Protein AF-A0A450TNJ8-F1 (afdb_monomer_lite)

Radius of gyration: 38.68 Å; chains: 1; bounding box: 76×23×98 Å

Structure (mmCIF, N/CA/C/O backbone):
data_AF-A0A450TNJ8-F1
#
_entry.id   AF-A0A450TNJ8-F1
#
loop_
_atom_site.group_PDB
_atom_site.id
_atom_site.type_symbol
_atom_site.label_atom_id
_atom_site.label_alt_id
_atom_site.label_comp_id
_atom_site.label_asym_id
_atom_site.label_entity_id
_atom_site.label_seq_id
_atom_site.pdbx_PDB_ins_code
_atom_site.Cartn_x
_atom_site.Cartn_y
_atom_site.Cartn_z
_atom_site.occupancy
_atom_site.B_iso_or_equiv
_atom_site.auth_seq_id
_atom_site.auth_comp_id
_atom_site.auth_asym_id
_atom_site.auth_atom_id
_atom_site.pdbx_PDB_model_num
ATOM 1 N N . GLU A 1 1 ? -27.756 -5.466 64.607 1.00 61.81 1 GLU A N 1
ATOM 2 C CA . GLU A 1 1 ? -28.562 -6.702 64.567 1.00 61.81 1 GLU A CA 1
ATOM 3 C C . GLU A 1 1 ? -30.054 -6.396 64.460 1.00 61.81 1 GLU A C 1
ATOM 5 O O . GLU A 1 1 ? -30.614 -6.700 63.420 1.00 61.81 1 GLU A O 1
ATOM 10 N N . GLU A 1 2 ? -30.683 -5.697 65.412 1.00 71.69 2 GLU A N 1
ATOM 11 C CA . GLU A 1 2 ? -32.122 -5.335 65.336 1.00 71.69 2 GLU A CA 1
ATOM 12 C C . GLU A 1 2 ? -32.498 -4.477 64.113 1.00 71.69 2 GLU A C 1
ATOM 14 O O . GLU A 1 2 ? -33.437 -4.796 63.396 1.00 71.69 2 GLU A O 1
ATOM 19 N N . LEU A 1 3 ? -31.717 -3.432 63.813 1.00 67.00 3 LEU A N 1
ATOM 20 C CA . LEU A 1 3 ? -31.939 -2.567 62.640 1.00 67.00 3 LEU A CA 1
ATOM 21 C C . LEU A 1 3 ? -31.783 -3.304 61.303 1.00 67.00 3 LEU A C 1
ATOM 23 O O . LEU A 1 3 ? -32.383 -2.922 60.306 1.00 67.00 3 LEU A O 1
ATOM 27 N N . GLU A 1 4 ? -30.956 -4.344 61.284 1.00 60.97 4 GLU A N 1
ATOM 28 C CA . GLU A 1 4 ? -30.681 -5.134 60.086 1.00 60.97 4 GLU A CA 1
ATOM 29 C C . GLU A 1 4 ? -31.811 -6.140 59.848 1.00 60.97 4 GLU A C 1
ATOM 31 O O . GLU A 1 4 ? -32.267 -6.301 58.722 1.00 60.97 4 GLU A O 1
ATOM 36 N N . GLN A 1 5 ? -32.330 -6.743 60.924 1.00 71.62 5 GLN A N 1
ATOM 37 C CA . GLN A 1 5 ? -33.530 -7.579 60.876 1.00 71.62 5 GLN A CA 1
ATOM 38 C C . GLN A 1 5 ? -34.776 -6.771 60.502 1.00 71.62 5 GLN A C 1
ATOM 40 O O . GLN A 1 5 ? -35.574 -7.239 59.694 1.00 71.62 5 GLN A O 1
ATOM 45 N N . GLN A 1 6 ? -34.903 -5.549 61.026 1.00 76.19 6 GLN A N 1
ATOM 46 C CA . GLN A 1 6 ? -35.991 -4.640 60.672 1.00 76.19 6 GLN A CA 1
ATOM 47 C C . GLN A 1 6 ? -35.946 -4.281 59.183 1.00 76.19 6 GLN A C 1
ATOM 49 O O . GLN A 1 6 ? -36.951 -4.389 58.494 1.00 76.19 6 GLN A O 1
ATOM 54 N N . LEU A 1 7 ? -34.763 -3.944 58.660 1.00 75.31 7 LEU A N 1
ATOM 55 C CA . LEU A 1 7 ? -34.583 -3.631 57.243 1.00 75.31 7 LEU A CA 1
ATOM 56 C C . LEU A 1 7 ? -34.979 -4.805 56.334 1.00 75.31 7 LEU A C 1
ATOM 58 O O . LEU A 1 7 ? -35.629 -4.592 55.314 1.00 75.31 7 LEU A O 1
ATOM 62 N N . TRP A 1 8 ? -34.608 -6.036 56.701 1.00 70.62 8 TRP A N 1
ATOM 63 C CA . TRP A 1 8 ? -34.980 -7.229 55.937 1.00 70.62 8 TRP A CA 1
ATOM 64 C C . TRP A 1 8 ? -36.486 -7.501 55.966 1.00 70.62 8 TRP A C 1
ATOM 66 O O . TRP A 1 8 ? -37.060 -7.767 54.913 1.00 70.62 8 TRP A O 1
ATOM 76 N N . GLN A 1 9 ? -37.131 -7.371 57.129 1.00 73.50 9 GLN A N 1
ATOM 77 C CA . GLN A 1 9 ? -38.587 -7.506 57.238 1.00 73.50 9 GLN A CA 1
ATOM 78 C C . GLN A 1 9 ? -39.335 -6.445 56.432 1.00 73.50 9 GLN A C 1
ATOM 80 O O . GLN A 1 9 ? -40.327 -6.759 55.773 1.00 73.50 9 GLN A O 1
ATOM 85 N N . ASP A 1 10 ? -38.863 -5.201 56.469 1.00 74.81 10 ASP A N 1
ATOM 86 C CA . ASP A 1 10 ? -39.499 -4.092 55.765 1.00 74.81 10 ASP A CA 1
ATOM 87 C C . ASP A 1 10 ? -39.408 -4.297 54.241 1.00 74.81 10 ASP A C 1
ATOM 89 O O . ASP A 1 10 ? -40.392 -4.095 53.527 1.00 74.81 10 ASP A O 1
ATOM 93 N N . ILE A 1 11 ? -38.258 -4.765 53.737 1.00 69.19 11 ILE A N 1
ATOM 94 C CA . ILE A 1 11 ? -38.062 -5.099 52.316 1.00 69.19 11 ILE A CA 1
ATOM 95 C C . ILE A 1 11 ? -38.984 -6.250 51.894 1.00 69.19 11 ILE A C 1
ATOM 97 O O . ILE A 1 11 ? -39.710 -6.121 50.910 1.00 69.19 11 ILE A O 1
ATOM 101 N N . GLU A 1 12 ? -39.008 -7.343 52.659 1.00 70.19 12 GLU A N 1
ATOM 102 C CA . GLU A 1 12 ? -39.794 -8.543 52.344 1.00 70.19 12 GLU A CA 1
ATOM 103 C C . GLU A 1 12 ? -41.307 -8.261 52.362 1.00 70.19 12 GLU A C 1
ATOM 105 O O . GLU A 1 12 ? -42.053 -8.729 51.499 1.00 70.19 12 GLU A O 1
ATOM 110 N N . THR A 1 13 ? -41.759 -7.421 53.298 1.00 68.75 13 THR A N 1
ATOM 111 C CA . THR A 1 13 ? -43.162 -6.995 53.396 1.00 68.75 13 THR A CA 1
ATOM 112 C C . THR A 1 13 ? -43.574 -6.164 52.184 1.00 68.75 13 THR A C 1
ATOM 114 O O . THR A 1 13 ? -44.592 -6.447 51.553 1.00 68.75 13 THR A O 1
ATOM 117 N N . ILE A 1 14 ? -42.761 -5.176 51.801 1.00 66.19 14 ILE A N 1
ATOM 118 C CA . ILE A 1 14 ? -43.052 -4.307 50.654 1.00 66.19 14 ILE A CA 1
ATOM 119 C C . ILE A 1 14 ? -43.078 -5.116 49.346 1.00 66.19 14 ILE A C 1
ATOM 121 O O . ILE A 1 14 ? -43.942 -4.892 48.490 1.00 66.19 14 ILE A O 1
ATOM 125 N N . GLU A 1 15 ? -42.161 -6.073 49.192 1.00 60.09 15 GLU A N 1
ATOM 126 C CA . GLU A 1 15 ? -42.083 -6.956 48.023 1.00 60.09 15 GLU A CA 1
ATOM 127 C C . GLU A 1 15 ? -43.273 -7.922 47.934 1.00 60.09 15 GLU A C 1
ATOM 129 O O . GLU A 1 15 ? -43.823 -8.131 46.846 1.00 60.09 15 GLU A O 1
ATOM 134 N N . GLY A 1 16 ? -43.720 -8.458 49.074 1.00 61.56 16 GLY A N 1
ATOM 135 C CA . GLY A 1 16 ? -44.905 -9.310 49.162 1.00 61.56 16 GLY A CA 1
ATOM 136 C C . GLY A 1 16 ? -46.213 -8.560 48.881 1.00 61.56 16 GLY A C 1
ATOM 137 O O . GLY A 1 16 ? -47.091 -9.091 48.197 1.00 61.56 16 GLY A O 1
ATOM 138 N N . GLU A 1 17 ? -46.335 -7.313 49.345 1.00 61.12 17 GLU A N 1
ATOM 139 C CA . GLU A 1 17 ? -47.535 -6.482 49.169 1.00 61.12 17 GLU A CA 1
ATOM 140 C C . GLU A 1 17 ? -47.713 -5.954 47.736 1.00 61.12 17 GLU A C 1
ATOM 142 O O . GLU A 1 17 ? -48.845 -5.830 47.264 1.00 61.12 17 GLU A O 1
ATOM 147 N N . THR A 1 18 ? -46.625 -5.665 47.011 1.00 57.41 18 THR A N 1
ATOM 148 C CA . THR A 1 18 ? -46.704 -5.115 45.640 1.00 57.41 18 THR A CA 1
ATOM 149 C C . THR A 1 18 ? -46.722 -6.163 44.525 1.00 57.41 18 THR A C 1
ATOM 151 O O . THR A 1 18 ? -46.820 -5.792 43.354 1.00 57.41 18 THR A O 1
ATOM 154 N N . GLN A 1 19 ? -46.679 -7.459 44.861 1.00 50.47 19 GLN A N 1
ATOM 155 C CA . GLN A 1 19 ? -46.782 -8.592 43.925 1.00 50.47 19 GLN A CA 1
ATOM 156 C C . GLN A 1 19 ? -45.885 -8.444 42.674 1.00 50.47 19 GLN A C 1
ATOM 158 O O . GLN A 1 19 ? -46.243 -8.865 41.573 1.00 50.47 19 GLN A O 1
ATOM 163 N N . MET A 1 20 ? -44.707 -7.831 42.829 1.00 54.53 20 MET A N 1
ATOM 164 C CA . MET A 1 20 ? -43.737 -7.639 41.751 1.00 54.53 20 MET A CA 1
ATOM 165 C C . MET A 1 20 ? -42.498 -8.506 42.007 1.00 54.53 20 MET A C 1
ATOM 167 O O . MET A 1 20 ? -41.563 -8.051 42.656 1.00 54.53 20 MET A O 1
ATOM 171 N N . PRO A 1 21 ? -42.428 -9.734 41.460 1.00 53.47 21 PRO A N 1
ATOM 172 C CA . PRO A 1 21 ? -41.313 -10.659 41.687 1.00 53.47 21 PRO A CA 1
ATOM 173 C C . PRO A 1 21 ? -40.052 -10.330 40.860 1.00 53.47 21 PRO A C 1
ATOM 175 O O . PRO A 1 21 ? -39.268 -11.218 40.538 1.00 53.47 21 PRO A O 1
ATOM 178 N N . TYR A 1 22 ? -39.846 -9.071 40.462 1.00 52.41 22 TYR A N 1
ATOM 179 C CA . TYR A 1 22 ? -38.767 -8.686 39.553 1.00 52.41 22 TYR A CA 1
ATOM 180 C C . TYR A 1 22 ? -37.971 -7.510 40.098 1.00 52.41 22 TYR A C 1
ATOM 182 O O . TYR A 1 22 ? -38.356 -6.359 39.901 1.00 52.41 22 TYR A O 1
ATOM 190 N N . VAL A 1 23 ? -36.793 -7.839 40.629 1.00 55.44 23 VAL A N 1
ATOM 191 C CA . VAL A 1 23 ? -35.617 -6.971 40.674 1.00 55.44 23 VAL A CA 1
ATOM 192 C C . VAL A 1 23 ? -35.855 -5.703 41.503 1.00 55.44 23 VAL A C 1
ATOM 194 O O . VAL A 1 23 ? -36.413 -4.718 41.005 1.00 55.44 23 VAL A O 1
ATOM 197 N N . THR A 1 24 ? -35.385 -5.700 42.751 1.00 65.69 24 THR A N 1
ATOM 198 C CA . THR A 1 24 ? -35.451 -4.530 43.640 1.00 65.69 24 THR A CA 1
ATOM 199 C C . THR A 1 24 ? -34.915 -3.285 42.925 1.00 65.69 24 THR A C 1
ATOM 201 O O . THR A 1 24 ? -34.086 -3.368 42.009 1.00 65.69 24 THR A O 1
ATOM 204 N N . SER A 1 25 ? -35.352 -2.086 43.322 1.00 67.25 25 SER A N 1
ATOM 205 C CA . SER A 1 25 ? -34.853 -0.827 42.737 1.00 67.25 25 SER A CA 1
ATOM 206 C C . SER A 1 25 ? -33.317 -0.773 42.679 1.00 67.25 25 SER A C 1
ATOM 208 O O . SER A 1 25 ? -32.747 -0.226 41.734 1.00 67.25 25 SER A O 1
ATOM 210 N N . VAL A 1 26 ? -32.647 -1.406 43.647 1.00 73.06 26 VAL A N 1
ATOM 211 C CA . VAL A 1 26 ? -31.189 -1.556 43.708 1.00 73.06 26 VAL A CA 1
ATOM 212 C C . VAL A 1 26 ? -30.664 -2.495 42.622 1.00 73.06 26 VAL A C 1
ATOM 214 O O . VAL A 1 26 ? -29.743 -2.124 41.894 1.00 73.06 26 VAL A O 1
ATOM 217 N N . GLU A 1 27 ? -31.252 -3.679 42.456 1.00 74.69 27 GLU A N 1
ATOM 218 C CA . GLU A 1 27 ? -30.838 -4.634 41.422 1.00 74.69 27 GLU A CA 1
ATOM 219 C C . GLU A 1 27 ? -31.053 -4.064 40.008 1.00 74.69 27 GLU A C 1
ATOM 221 O O . GLU A 1 27 ? -30.207 -4.239 39.128 1.00 74.69 27 GLU A O 1
ATOM 226 N N . ARG A 1 28 ? -32.118 -3.279 39.789 1.00 75.88 28 ARG A N 1
ATOM 227 C CA . ARG A 1 28 ? -32.373 -2.616 38.499 1.00 75.88 28 ARG A CA 1
ATOM 228 C C . ARG A 1 28 ? -31.293 -1.582 38.193 1.00 75.88 28 ARG A C 1
ATOM 230 O O . ARG A 1 28 ? -30.788 -1.527 37.070 1.00 75.88 28 ARG A O 1
ATOM 237 N N . LEU A 1 29 ? -30.915 -0.789 39.196 1.00 78.94 29 LEU A N 1
ATOM 238 C CA . LEU A 1 29 ? -29.825 0.181 39.090 1.00 78.94 29 LEU A CA 1
ATOM 239 C C . LEU A 1 29 ? -28.477 -0.508 38.846 1.00 78.94 29 LEU A C 1
ATOM 241 O O . LEU A 1 29 ? -27.684 -0.017 38.041 1.00 78.94 29 LEU A O 1
ATOM 245 N N . ALA A 1 30 ? -28.221 -1.643 39.500 1.00 84.00 30 ALA A N 1
ATOM 246 C CA . ALA A 1 30 ? -27.004 -2.426 39.313 1.00 84.00 30 ALA A CA 1
ATOM 247 C C . ALA A 1 30 ? -26.908 -2.993 37.888 1.00 84.00 30 ALA A C 1
ATOM 249 O O . ALA A 1 30 ? -25.885 -2.804 37.229 1.00 84.00 30 ALA A O 1
ATOM 250 N N . ILE A 1 31 ? -27.985 -3.596 37.370 1.00 85.94 31 ILE A N 1
ATOM 251 C CA . ILE A 1 31 ? -28.050 -4.110 35.992 1.00 85.94 31 ILE A CA 1
ATOM 252 C C . ILE A 1 31 ? -27.851 -2.974 34.985 1.00 85.94 31 ILE A C 1
ATOM 254 O O . ILE A 1 31 ? -27.049 -3.097 34.059 1.00 85.94 31 ILE A O 1
ATOM 258 N N . GLN A 1 32 ? -28.534 -1.842 35.171 1.00 85.31 32 GLN A N 1
ATOM 259 C CA . GLN A 1 32 ? -28.405 -0.697 34.272 1.00 85.31 32 GLN A CA 1
ATOM 260 C C . GLN A 1 32 ? -26.975 -0.137 34.264 1.00 85.31 32 GLN A C 1
ATOM 262 O O . GLN A 1 32 ? -26.431 0.123 33.187 1.00 85.31 32 GLN A O 1
ATOM 267 N N . LYS A 1 33 ? -26.344 0.008 35.439 1.00 89.62 33 LYS A N 1
ATOM 268 C CA . LYS A 1 33 ? -24.938 0.425 35.547 1.00 89.62 33 LYS A CA 1
ATOM 269 C C . LYS A 1 33 ? -24.000 -0.581 34.888 1.00 89.62 33 LYS A C 1
ATOM 271 O O . LYS A 1 33 ? -23.152 -0.166 34.105 1.00 89.62 33 LYS A O 1
ATOM 276 N N . GLY A 1 34 ? -24.186 -1.877 35.136 1.00 95.06 34 GLY A N 1
ATOM 277 C CA . GLY A 1 34 ? -23.382 -2.939 34.529 1.00 95.06 34 GLY A CA 1
ATOM 278 C C . GLY A 1 34 ? -23.470 -2.937 33.001 1.00 95.06 34 GLY A C 1
ATOM 279 O O . GLY A 1 34 ? -22.448 -2.978 32.322 1.00 95.06 34 GLY A O 1
ATOM 280 N N . LEU A 1 35 ? -24.674 -2.789 32.440 1.00 94.00 35 LEU A N 1
ATOM 281 C CA . LEU A 1 35 ? -24.875 -2.683 30.990 1.00 94.00 35 LEU A CA 1
ATOM 282 C C . LEU A 1 35 ? -24.250 -1.413 30.404 1.00 94.00 35 LEU A C 1
ATOM 284 O O . LEU A 1 35 ? -23.667 -1.453 29.319 1.00 94.00 35 LEU A O 1
ATOM 288 N N . GLN A 1 36 ? -24.374 -0.281 31.099 1.00 94.75 36 GLN A N 1
ATOM 289 C CA . GLN A 1 36 ? -23.784 0.980 30.658 1.00 94.75 36 GLN A CA 1
ATOM 290 C C . GLN A 1 36 ? -22.254 0.905 30.661 1.00 94.75 36 GLN A C 1
ATOM 292 O O . GLN A 1 36 ? -21.631 1.277 29.664 1.00 94.75 36 GLN A O 1
ATOM 297 N N . GLN A 1 37 ? -21.669 0.383 31.740 1.00 94.88 37 GLN A N 1
ATOM 298 C CA . GLN A 1 37 ? -20.231 0.193 31.881 1.00 94.88 37 GLN A CA 1
ATOM 299 C C . GLN A 1 37 ? -19.708 -0.806 30.846 1.00 94.88 37 GLN A C 1
ATOM 301 O O . GLN A 1 37 ? -18.831 -0.452 30.064 1.00 94.88 37 GLN A O 1
ATOM 306 N N . GLY A 1 38 ? -20.323 -1.986 30.725 1.00 97.50 38 GLY A N 1
ATOM 307 C CA . GLY A 1 38 ? -19.923 -2.993 29.740 1.00 97.50 38 GLY A CA 1
ATOM 308 C C . GLY A 1 38 ? -20.033 -2.494 28.295 1.00 97.50 38 GLY A C 1
ATOM 309 O O . GLY A 1 38 ? -19.161 -2.760 27.469 1.00 97.50 38 GLY A O 1
ATOM 310 N N . ARG A 1 39 ? -21.054 -1.686 27.970 1.00 96.81 39 ARG A N 1
ATOM 311 C CA . ARG A 1 39 ? -21.159 -1.038 26.650 1.00 96.81 39 ARG A CA 1
ATOM 312 C C . ARG A 1 39 ? -20.050 -0.008 26.432 1.00 96.81 39 ARG A C 1
ATOM 314 O O . ARG A 1 39 ? -19.551 0.117 25.312 1.00 96.81 39 ARG A O 1
ATOM 321 N N . GLN A 1 40 ? -19.707 0.768 27.456 1.00 96.44 40 GLN A N 1
ATOM 322 C CA . GLN A 1 40 ? -18.655 1.777 27.369 1.00 96.44 40 GLN A CA 1
ATOM 323 C C . GLN A 1 40 ? -17.279 1.126 27.205 1.00 96.44 40 GLN A C 1
ATOM 325 O O . GLN A 1 40 ? -16.553 1.501 26.283 1.00 96.44 40 GLN A O 1
ATOM 330 N N . GLU A 1 41 ? -16.962 0.131 28.030 1.00 96.62 41 GLU A N 1
ATOM 331 C CA . GLU A 1 41 ? -15.731 -0.661 27.968 1.00 96.62 41 GLU A CA 1
ATOM 332 C C . GLU A 1 41 ? -15.622 -1.390 26.628 1.00 96.62 41 GLU A C 1
ATOM 334 O O . GLU A 1 41 ? -14.661 -1.175 25.892 1.00 96.62 41 GLU A O 1
ATOM 339 N N . GLY A 1 42 ? -16.660 -2.127 26.220 1.00 97.81 42 GLY A N 1
ATOM 340 C CA . GLY A 1 42 ? -16.671 -2.842 24.942 1.00 97.81 42 GLY A CA 1
ATOM 341 C C . GLY A 1 42 ? -16.495 -1.918 23.732 1.00 97.81 42 GLY A C 1
ATOM 342 O O . GLY A 1 42 ? -15.787 -2.254 22.783 1.00 97.81 42 GLY A O 1
ATOM 343 N N . ARG A 1 43 ? -17.072 -0.707 23.766 1.00 97.12 43 ARG A N 1
ATOM 344 C CA . ARG A 1 43 ? -16.859 0.299 22.713 1.00 97.12 43 ARG A CA 1
ATOM 345 C C . ARG A 1 43 ? -15.427 0.835 22.714 1.00 97.12 43 ARG A C 1
ATOM 347 O O . ARG A 1 43 ? -14.874 1.050 21.634 1.00 97.12 43 ARG A O 1
ATOM 354 N N . GLN A 1 44 ? -14.854 1.105 23.885 1.00 96.88 44 GLN A N 1
ATOM 355 C CA . GLN A 1 44 ? -13.477 1.591 23.993 1.00 96.88 44 GLN A CA 1
ATOM 356 C C . GLN A 1 44 ? -12.486 0.533 23.513 1.00 96.88 44 GLN A C 1
ATOM 358 O O . GLN A 1 44 ? -11.665 0.831 22.646 1.00 96.88 44 GLN A O 1
ATOM 363 N N . GLU A 1 45 ? -12.619 -0.703 23.991 1.00 96.50 45 GLU A N 1
ATOM 364 C CA . GLU A 1 45 ? -11.787 -1.822 23.558 1.00 96.50 45 GLU A CA 1
ATOM 365 C C . GLU A 1 45 ? -11.923 -2.089 22.063 1.00 96.50 45 GLU A C 1
ATOM 367 O O . GLU A 1 45 ? -10.914 -2.198 21.370 1.00 96.50 45 GLU A O 1
ATOM 372 N N . GLY A 1 46 ? -13.153 -2.159 21.543 1.00 97.75 46 GLY A N 1
ATOM 373 C CA . GLY A 1 46 ? -13.393 -2.399 20.122 1.00 97.75 46 GLY A CA 1
ATOM 374 C C . GLY A 1 46 ? -12.761 -1.318 19.245 1.00 97.75 46 GLY A C 1
ATOM 375 O O . GLY A 1 46 ? -12.111 -1.625 18.248 1.00 97.75 46 GLY A O 1
ATOM 376 N N . ARG A 1 47 ? -12.868 -0.045 19.653 1.00 97.12 47 ARG A N 1
ATOM 377 C CA . ARG A 1 47 ? -12.214 1.069 18.954 1.00 97.12 47 ARG A CA 1
ATOM 378 C C . ARG A 1 47 ? -10.691 0.967 19.024 1.00 97.12 47 ARG A C 1
ATOM 380 O O . ARG A 1 47 ? -10.028 1.210 18.019 1.00 97.12 47 ARG A O 1
ATOM 387 N N . GLN A 1 48 ? -10.137 0.638 20.188 1.00 96.69 48 GLN A N 1
ATOM 388 C CA . GLN A 1 48 ? -8.692 0.540 20.370 1.00 96.69 48 GLN A CA 1
ATOM 389 C C . GLN A 1 48 ? -8.105 -0.621 19.560 1.00 96.69 48 GLN A C 1
ATOM 391 O O . GLN A 1 48 ? -7.129 -0.416 18.842 1.00 96.69 48 GLN A O 1
ATOM 396 N N . LYS A 1 49 ? -8.731 -1.804 19.624 1.00 96.12 49 LYS A N 1
ATOM 397 C CA . LYS A 1 49 ? -8.345 -2.993 18.853 1.00 96.12 49 LYS A CA 1
ATOM 398 C C . LYS A 1 49 ? -8.431 -2.714 17.354 1.00 96.12 49 LYS A C 1
ATOM 400 O O . LYS A 1 49 ? -7.424 -2.849 16.668 1.00 96.12 49 LYS A O 1
ATOM 405 N N . GLY A 1 50 ? -9.568 -2.202 16.874 1.00 97.69 50 GLY A N 1
ATOM 406 C CA . GLY A 1 50 ? -9.749 -1.879 15.456 1.00 97.69 50 GLY A CA 1
ATOM 407 C C . GLY A 1 50 ? -8.757 -0.832 14.939 1.00 97.69 50 GLY A C 1
ATOM 408 O O . GLY A 1 50 ? -8.235 -0.963 13.836 1.00 97.69 50 GLY A O 1
ATOM 409 N N . TRP A 1 51 ? -8.427 0.184 15.743 1.00 97.31 51 TRP A N 1
ATOM 410 C CA . TRP A 1 51 ? -7.416 1.173 15.360 1.00 97.31 51 TRP A CA 1
ATOM 411 C C . TRP A 1 51 ? -6.003 0.582 15.311 1.00 97.31 51 TRP A C 1
ATOM 413 O O . TRP A 1 51 ? -5.247 0.882 14.388 1.00 97.31 51 TRP A O 1
ATOM 423 N N . GLN A 1 52 ? -5.630 -0.246 16.290 1.00 96.19 52 GLN A N 1
ATOM 424 C CA . GLN A 1 52 ? -4.313 -0.886 16.313 1.00 96.19 52 GLN A CA 1
ATOM 425 C C . GLN A 1 52 ? -4.142 -1.858 15.146 1.00 96.19 52 GLN A C 1
ATOM 427 O O . GLN A 1 52 ? -3.108 -1.825 14.479 1.00 96.19 52 GLN A O 1
ATOM 432 N N . GLU A 1 53 ? -5.152 -2.685 14.886 1.00 95.69 53 GLU A N 1
ATOM 433 C CA . GLU A 1 53 ? -5.145 -3.661 13.801 1.00 95.69 53 GLU A CA 1
ATOM 434 C C . GLU A 1 53 ? -5.103 -2.970 12.438 1.00 95.69 53 GLU A C 1
ATOM 436 O O . GLU A 1 53 ? -4.140 -3.168 11.698 1.00 95.69 53 GLU A O 1
ATOM 441 N N . GLY A 1 54 ? -6.025 -2.039 12.174 1.00 97.69 54 GLY A N 1
ATOM 442 C CA . GLY A 1 54 ? -6.049 -1.299 10.910 1.00 97.69 54 GLY A CA 1
ATOM 443 C C . GLY A 1 54 ? -4.775 -0.485 10.665 1.00 97.69 54 GLY A C 1
ATOM 444 O O . GLY A 1 54 ? -4.274 -0.420 9.543 1.00 97.69 54 GLY A O 1
ATOM 445 N N . ARG A 1 55 ? -4.173 0.096 11.714 1.00 97.62 55 ARG A N 1
ATOM 446 C CA . ARG A 1 55 ? -2.881 0.791 11.589 1.00 97.62 55 ARG A CA 1
ATOM 447 C C . ARG A 1 55 ? -1.734 -0.172 11.289 1.00 97.62 55 ARG A C 1
ATOM 449 O O . ARG A 1 55 ? -0.822 0.194 10.546 1.00 97.62 55 ARG A O 1
ATOM 456 N N . ARG A 1 56 ? -1.730 -1.361 11.896 1.00 96.62 56 ARG A N 1
ATOM 457 C CA . ARG A 1 56 ? -0.700 -2.381 11.662 1.00 96.62 56 ARG A CA 1
ATOM 458 C C . ARG A 1 56 ? -0.785 -2.906 10.233 1.00 96.62 56 ARG A C 1
ATOM 460 O O . ARG A 1 56 ? 0.239 -2.906 9.555 1.00 96.62 56 ARG A O 1
ATOM 467 N N . GLU A 1 57 ? -1.976 -3.292 9.794 1.00 95.94 57 GLU A N 1
ATOM 468 C CA . GLU A 1 57 ? -2.231 -3.815 8.448 1.00 95.94 57 GLU A CA 1
ATOM 469 C C . GLU A 1 57 ? -1.906 -2.771 7.385 1.00 95.94 57 GLU A C 1
ATOM 471 O O . GLU A 1 57 ? -1.019 -2.996 6.564 1.00 95.94 57 GLU A O 1
ATOM 476 N N . GLY A 1 58 ? -2.476 -1.565 7.488 1.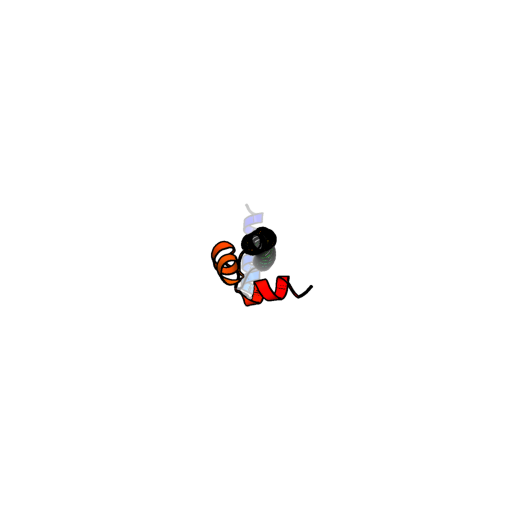00 97.94 58 GLY A N 1
ATOM 477 C CA . GLY A 1 58 ? -2.208 -0.497 6.523 1.00 97.94 58 GLY A CA 1
ATOM 478 C C . GLY A 1 58 ? -0.727 -0.108 6.445 1.00 97.94 58 GLY A C 1
ATOM 479 O O . GLY A 1 58 ? -0.212 0.212 5.373 1.00 97.94 58 GLY A O 1
ATOM 480 N N . ARG A 1 59 ? 0.011 -0.181 7.564 1.00 97.69 59 ARG A N 1
ATOM 481 C CA . ARG A 1 59 ? 1.465 0.035 7.556 1.00 97.69 59 ARG A CA 1
ATOM 482 C C . ARG A 1 59 ? 2.207 -1.104 6.857 1.00 97.69 59 ARG A C 1
ATOM 484 O O . ARG A 1 59 ? 3.151 -0.827 6.122 1.00 97.69 59 ARG A O 1
ATOM 491 N N . GLN A 1 60 ? 1.844 -2.356 7.122 1.00 96.94 60 GLN A N 1
ATOM 492 C CA . GLN A 1 60 ? 2.489 -3.515 6.502 1.00 96.94 60 GLN A CA 1
ATOM 493 C C . GLN A 1 60 ? 2.255 -3.530 4.991 1.00 96.94 60 GLN A C 1
ATOM 495 O O . GLN A 1 60 ? 3.224 -3.617 4.237 1.00 96.94 60 GLN A O 1
ATOM 500 N N . GLU A 1 61 ? 1.010 -3.344 4.556 1.00 96.38 61 GLU A N 1
ATOM 501 C CA . GLU A 1 61 ? 0.648 -3.253 3.140 1.00 96.38 61 GLU A CA 1
ATOM 502 C C . GLU A 1 61 ? 1.361 -2.088 2.451 1.00 96.38 61 GLU A C 1
ATOM 504 O O . GLU A 1 61 ? 1.981 -2.271 1.404 1.00 96.38 61 GLU A O 1
ATOM 509 N N . GLY A 1 62 ? 1.360 -0.902 3.071 1.00 98.06 62 GLY A N 1
ATOM 510 C CA . GLY A 1 62 ? 2.042 0.270 2.526 1.00 98.06 62 GLY A CA 1
ATOM 511 C C . GLY A 1 62 ? 3.552 0.066 2.364 1.00 98.06 62 GLY A C 1
ATOM 512 O O . GLY A 1 62 ? 4.126 0.463 1.350 1.00 98.06 62 GLY A O 1
ATOM 513 N N . ILE A 1 63 ? 4.204 -0.592 3.330 1.00 98.06 63 ILE A N 1
ATOM 514 C CA . ILE A 1 63 ? 5.631 -0.932 3.233 1.00 98.06 63 ILE A CA 1
ATOM 515 C C . ILE A 1 63 ? 5.872 -1.950 2.119 1.00 98.06 63 ILE A C 1
ATOM 517 O O . ILE A 1 63 ? 6.827 -1.790 1.362 1.00 98.06 63 ILE A O 1
ATOM 521 N N . GLN A 1 64 ? 5.043 -2.989 2.020 1.00 96.94 64 GLN A N 1
ATOM 522 C CA . GLN A 1 64 ? 5.219 -4.038 1.021 1.00 96.94 64 GLN A CA 1
ATOM 523 C C . GLN A 1 64 ? 5.057 -3.479 -0.395 1.00 96.94 64 GLN A C 1
ATOM 525 O O . GLN A 1 64 ? 5.960 -3.632 -1.217 1.00 96.94 64 GLN A O 1
ATOM 530 N N . LEU A 1 65 ? 3.971 -2.741 -0.642 1.00 97.06 65 LEU A N 1
ATOM 531 C CA . LEU A 1 65 ? 3.708 -2.110 -1.933 1.00 97.06 65 LEU A CA 1
ATOM 532 C C . LEU A 1 65 ? 4.794 -1.088 -2.292 1.00 97.06 65 LEU A C 1
ATOM 534 O O . LEU A 1 65 ? 5.231 -1.019 -3.438 1.00 97.06 65 LEU A O 1
ATOM 538 N N . GLY A 1 66 ? 5.249 -0.302 -1.313 1.00 98.06 66 GLY A N 1
ATOM 539 C CA . GLY A 1 66 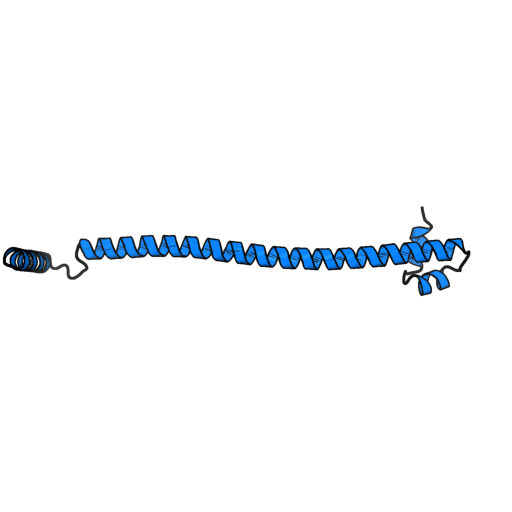? 6.324 0.668 -1.513 1.00 98.06 66 GLY A CA 1
ATOM 540 C C . GLY A 1 66 ? 7.653 0.008 -1.882 1.00 98.06 66 GLY A C 1
ATOM 541 O O . GLY A 1 66 ? 8.343 0.483 -2.781 1.00 98.06 66 GLY A O 1
ATOM 542 N N . LYS A 1 67 ? 8.003 -1.107 -1.229 1.00 98.00 67 LYS A N 1
ATOM 543 C CA . LYS A 1 67 ? 9.212 -1.876 -1.554 1.00 98.00 67 LYS A CA 1
ATOM 544 C C . LYS A 1 67 ? 9.140 -2.498 -2.942 1.00 98.00 67 LYS A C 1
ATOM 546 O O . LYS A 1 67 ? 10.113 -2.405 -3.678 1.00 98.00 67 LYS A O 1
ATOM 551 N N . GLU A 1 68 ? 8.013 -3.109 -3.293 1.00 97.25 68 GLU A N 1
ATOM 552 C CA . GLU A 1 68 ? 7.832 -3.755 -4.594 1.00 97.25 68 GLU A CA 1
ATOM 553 C C . GLU A 1 68 ? 7.906 -2.740 -5.738 1.00 97.25 68 GLU A C 1
ATOM 555 O O . GLU A 1 68 ? 8.705 -2.912 -6.657 1.00 97.25 68 GLU A O 1
ATOM 560 N N . LYS A 1 69 ? 7.167 -1.627 -5.631 1.00 97.06 69 LYS A N 1
ATOM 561 C CA . LYS A 1 69 ? 7.243 -0.535 -6.611 1.00 97.06 69 LYS A CA 1
ATOM 562 C C . LYS A 1 69 ? 8.646 0.055 -6.696 1.00 97.06 69 LYS A C 1
ATOM 564 O O . LYS A 1 69 ? 9.161 0.243 -7.790 1.00 97.06 69 LYS A O 1
ATOM 569 N N . GLY A 1 70 ? 9.281 0.312 -5.552 1.00 97.88 70 GLY A N 1
ATOM 570 C CA . GLY A 1 70 ? 10.636 0.858 -5.515 1.00 97.88 70 GLY A CA 1
ATOM 571 C C . GLY A 1 70 ? 11.671 -0.068 -6.159 1.00 97.88 70 GLY A C 1
ATOM 572 O O . GLY A 1 70 ? 12.567 0.411 -6.851 1.00 97.88 70 GLY A O 1
ATOM 573 N N . LEU A 1 71 ? 11.534 -1.383 -5.969 1.00 97.75 71 LEU A N 1
ATOM 574 C CA . LEU A 1 71 ? 12.402 -2.373 -6.601 1.00 97.75 71 LEU A CA 1
ATOM 575 C C . LEU A 1 71 ? 12.188 -2.407 -8.117 1.00 97.75 71 LEU A C 1
ATOM 577 O O . LEU A 1 71 ? 13.159 -2.261 -8.850 1.00 97.75 71 LEU A O 1
ATOM 581 N N . GLN A 1 72 ? 10.938 -2.508 -8.579 1.00 96.00 72 GLN A N 1
ATOM 582 C CA . GLN A 1 72 ? 10.610 -2.515 -10.010 1.00 96.00 72 GLN A CA 1
ATOM 583 C C . GLN A 1 72 ? 11.074 -1.232 -10.711 1.00 96.00 72 GLN A C 1
ATOM 585 O O . GLN A 1 72 ? 11.701 -1.289 -11.767 1.00 96.00 72 GLN A O 1
ATOM 590 N N . GLU A 1 73 ? 10.826 -0.064 -10.112 1.00 96.38 73 GLU A N 1
ATOM 591 C CA . GLU A 1 73 ? 11.312 1.211 -10.647 1.00 96.38 73 GLU A CA 1
ATOM 592 C C . GLU A 1 73 ? 12.844 1.270 -10.686 1.00 96.38 73 GLU A C 1
ATOM 594 O O . GLU A 1 73 ? 13.415 1.817 -11.629 1.00 96.38 73 GLU A O 1
ATOM 599 N N . GLY A 1 74 ? 13.519 0.726 -9.670 1.00 96.88 74 GLY A N 1
ATOM 600 C CA . GLY A 1 74 ? 14.977 0.655 -9.615 1.00 96.88 74 GLY A CA 1
ATOM 601 C C . GLY A 1 74 ? 15.561 -0.265 -10.687 1.00 96.88 74 GLY A C 1
ATOM 602 O O . GLY A 1 74 ? 16.501 0.122 -11.382 1.00 96.88 74 GLY A O 1
ATOM 603 N N . GLU A 1 75 ? 14.985 -1.454 -10.860 1.00 96.38 75 GLU A N 1
ATOM 604 C CA . GLU A 1 75 ? 15.369 -2.411 -11.900 1.00 96.38 75 GLU A CA 1
ATOM 605 C C . GLU A 1 75 ? 15.150 -1.829 -13.295 1.00 96.38 75 GLU A C 1
ATOM 607 O O . GLU A 1 75 ? 16.065 -1.868 -14.117 1.00 96.38 75 GLU A O 1
ATOM 612 N N . TYR A 1 76 ? 14.002 -1.191 -13.534 1.00 95.38 76 TYR A N 1
ATOM 613 C CA . TYR A 1 76 ? 13.720 -0.527 -14.803 1.00 95.38 76 TYR A CA 1
ATOM 614 C C . TYR A 1 76 ? 14.690 0.629 -15.079 1.00 95.38 76 TYR A C 1
ATOM 616 O O . TYR A 1 76 ?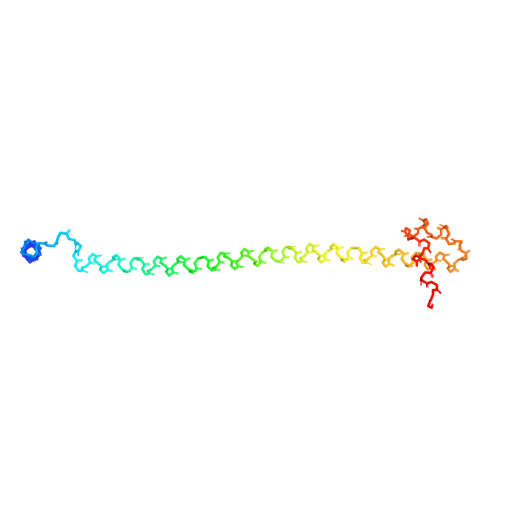 15.246 0.724 -16.172 1.00 95.38 76 TYR A O 1
ATOM 624 N N . LYS A 1 77 ? 14.969 1.492 -14.091 1.00 96.25 77 LYS A N 1
ATOM 625 C CA . LYS A 1 77 ? 15.965 2.571 -14.243 1.00 96.25 77 LYS A CA 1
ATOM 626 C C . LYS A 1 77 ? 17.341 2.016 -14.592 1.00 96.25 77 LYS A C 1
ATOM 628 O O . LYS A 1 77 ? 17.978 2.514 -15.517 1.00 96.25 77 LYS A O 1
ATOM 633 N N . LYS A 1 78 ? 17.772 0.954 -13.908 1.00 96.38 78 LYS A N 1
ATOM 634 C CA . LYS A 1 78 ? 19.041 0.281 -14.197 1.00 96.38 78 LYS A CA 1
ATOM 635 C C . LYS A 1 78 ? 19.053 -0.311 -15.608 1.00 96.38 78 LYS A C 1
ATOM 637 O O . LYS A 1 78 ? 20.041 -0.149 -16.318 1.00 96.38 78 LYS A O 1
ATOM 642 N N . ALA A 1 79 ? 17.970 -0.958 -16.032 1.00 95.88 79 ALA A N 1
ATOM 643 C CA . ALA A 1 79 ? 17.826 -1.495 -17.382 1.00 95.88 79 ALA A CA 1
ATOM 644 C C . ALA A 1 79 ? 17.958 -0.388 -18.442 1.00 95.88 79 ALA A C 1
ATOM 646 O O . ALA A 1 79 ? 18.719 -0.526 -19.399 1.00 95.88 79 ALA A O 1
ATOM 647 N N . VAL A 1 80 ? 17.310 0.761 -18.222 1.00 95.12 80 VAL A N 1
ATOM 648 C CA . VAL A 1 80 ? 17.416 1.941 -19.094 1.00 95.12 80 VAL A CA 1
ATOM 649 C C . VAL A 1 80 ? 18.843 2.497 -19.133 1.00 95.12 80 VAL A C 1
ATOM 651 O O . VAL A 1 80 ? 19.335 2.837 -20.209 1.00 95.12 80 VAL A O 1
ATOM 654 N N . GLU A 1 81 ? 19.533 2.587 -17.995 1.00 95.31 81 GLU A N 1
ATOM 655 C CA . GLU A 1 81 ? 20.933 3.031 -17.939 1.00 95.31 81 GLU A CA 1
ATOM 656 C C . GLU A 1 81 ? 21.864 2.093 -18.714 1.00 95.31 81 GLU A C 1
ATOM 658 O O . GLU A 1 81 ? 22.685 2.555 -19.511 1.00 95.31 81 GLU A O 1
ATOM 663 N N . VAL A 1 82 ? 21.701 0.780 -18.530 1.00 95.19 82 VAL A N 1
ATOM 664 C CA . VAL A 1 82 ? 22.453 -0.245 -19.266 1.00 95.19 82 VAL A CA 1
ATOM 665 C C . VAL A 1 82 ? 22.181 -0.136 -20.764 1.00 95.19 82 VAL A C 1
ATOM 667 O O . VAL A 1 82 ? 23.130 -0.108 -21.549 1.00 95.19 82 VAL A O 1
ATOM 670 N N . ALA A 1 83 ? 20.913 -0.002 -21.162 1.00 94.25 83 ALA A N 1
ATOM 671 C CA . ALA A 1 83 ? 20.535 0.150 -22.561 1.00 94.25 83 ALA A CA 1
ATOM 672 C C . ALA A 1 83 ? 21.185 1.392 -23.188 1.00 94.25 83 ALA A C 1
ATOM 674 O O . ALA A 1 83 ? 21.800 1.310 -24.250 1.00 94.25 83 ALA A O 1
ATOM 675 N N . ARG A 1 84 ? 21.129 2.540 -22.499 1.00 92.38 84 ARG A N 1
ATOM 676 C CA . ARG A 1 84 ? 21.772 3.788 -22.944 1.00 92.38 84 ARG A CA 1
ATOM 677 C C . ARG A 1 84 ? 23.283 3.641 -23.087 1.00 92.38 84 ARG A C 1
ATOM 679 O O . ARG A 1 84 ? 23.842 4.088 -24.086 1.00 92.38 84 ARG A O 1
ATOM 686 N N . ALA A 1 85 ? 23.944 3.006 -22.122 1.00 93.75 85 ALA A N 1
ATOM 687 C CA . ALA A 1 85 ? 25.387 2.790 -22.164 1.00 93.75 85 ALA A CA 1
ATOM 688 C C . ALA A 1 85 ? 25.804 1.856 -23.313 1.00 93.75 85 ALA A C 1
ATOM 690 O O . ALA A 1 85 ? 26.807 2.112 -23.979 1.00 93.75 85 ALA A O 1
ATOM 691 N N . ALA A 1 86 ? 25.038 0.792 -23.564 1.00 93.25 86 ALA A N 1
ATOM 692 C CA . ALA A 1 86 ? 25.274 -0.139 -24.664 1.00 93.25 86 ALA A CA 1
ATOM 693 C C . ALA A 1 86 ? 25.056 0.530 -26.035 1.00 93.25 86 ALA A C 1
ATOM 695 O O . ALA A 1 86 ? 25.905 0.416 -26.921 1.00 93.25 86 ALA A O 1
ATOM 696 N N . MET A 1 87 ? 23.990 1.322 -26.181 1.00 90.12 87 MET A N 1
ATOM 697 C CA . MET A 1 87 ? 23.731 2.109 -27.394 1.00 90.12 87 MET A CA 1
ATOM 698 C C . MET A 1 87 ? 24.808 3.166 -27.653 1.00 90.12 87 MET A C 1
ATOM 700 O O . MET A 1 87 ? 25.244 3.327 -28.789 1.00 90.12 87 MET A O 1
ATOM 704 N N . ALA A 1 88 ? 25.300 3.852 -26.615 1.00 91.00 88 ALA A N 1
ATOM 705 C CA . ALA A 1 88 ? 26.389 4.825 -26.750 1.00 91.00 88 ALA A CA 1
ATOM 706 C C . ALA A 1 88 ? 27.695 4.191 -27.263 1.00 91.00 88 ALA A C 1
ATOM 708 O O . ALA A 1 88 ? 28.541 4.877 -27.834 1.00 91.00 88 ALA A O 1
ATOM 709 N N . LYS A 1 89 ? 27.853 2.874 -27.089 1.00 93.75 89 LYS A N 1
ATOM 710 C CA . LYS A 1 89 ? 28.960 2.087 -27.648 1.00 93.75 89 LYS A CA 1
ATOM 711 C C . LYS A 1 89 ? 28.692 1.572 -29.067 1.00 93.75 89 LYS A C 1
ATOM 713 O O . LYS A 1 89 ? 29.521 0.837 -29.595 1.00 93.75 89 LYS A O 1
ATOM 718 N N . GLY A 1 90 ? 27.569 1.947 -29.678 1.00 90.94 90 GLY A N 1
ATOM 719 C CA . GLY A 1 90 ? 27.193 1.549 -31.034 1.00 90.94 90 GLY A CA 1
ATOM 720 C C . GLY A 1 90 ? 26.718 0.101 -31.153 1.00 90.94 90 GLY A C 1
ATOM 721 O O . GLY A 1 90 ? 26.819 -0.472 -32.234 1.00 90.94 90 GLY A O 1
ATOM 722 N N . MET A 1 91 ? 26.247 -0.513 -30.061 1.00 92.75 91 MET A N 1
ATOM 723 C CA . MET A 1 91 ? 25.663 -1.858 -30.115 1.00 92.75 91 MET A CA 1
ATOM 724 C C . MET A 1 91 ? 24.309 -1.841 -30.836 1.00 92.75 91 MET A C 1
ATOM 726 O O . MET A 1 91 ? 23.555 -0.874 -30.729 1.00 92.75 91 MET A O 1
ATOM 730 N N . ASP A 1 92 ? 24.003 -2.930 -31.543 1.00 94.38 92 ASP A N 1
ATOM 731 C CA . ASP A 1 92 ? 22.718 -3.118 -32.220 1.00 94.38 92 ASP A CA 1
ATOM 732 C C . ASP A 1 92 ? 21.554 -3.233 -31.222 1.00 94.38 92 ASP A C 1
ATOM 734 O O . ASP A 1 92 ? 21.720 -3.767 -30.123 1.00 94.38 92 ASP A O 1
ATOM 738 N N . ILE 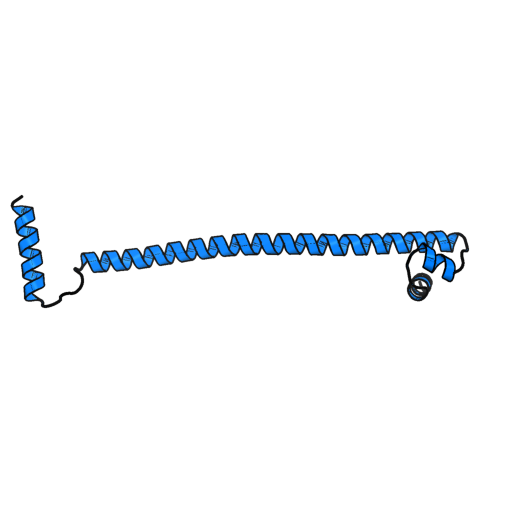A 1 93 ? 20.367 -2.765 -31.619 1.00 90.19 93 ILE A N 1
ATOM 739 C CA . ILE A 1 93 ? 19.164 -2.737 -30.773 1.00 90.19 93 ILE A CA 1
ATOM 740 C C . ILE A 1 93 ? 18.810 -4.133 -30.242 1.00 90.19 93 ILE A C 1
ATOM 742 O O . ILE A 1 93 ? 18.418 -4.236 -29.080 1.00 90.19 93 ILE A O 1
ATOM 746 N N . GLY A 1 94 ? 18.991 -5.194 -31.036 1.00 93.00 94 GLY A N 1
ATOM 747 C CA . GLY A 1 94 ? 18.724 -6.564 -30.590 1.00 93.00 94 GLY A CA 1
ATOM 748 C C . GLY A 1 94 ? 19.657 -6.992 -29.453 1.00 93.00 94 GLY A C 1
ATOM 749 O O . GLY A 1 94 ? 19.210 -7.488 -28.423 1.00 93.00 94 GLY A O 1
ATOM 750 N N . ILE A 1 95 ? 20.954 -6.694 -29.577 1.00 93.06 95 ILE A N 1
ATOM 751 C CA . ILE A 1 95 ? 21.956 -6.989 -28.536 1.00 93.06 95 ILE A CA 1
ATOM 752 C C . ILE A 1 95 ? 21.699 -6.139 -27.282 1.00 93.06 95 ILE A C 1
ATOM 754 O O . ILE A 1 95 ? 21.846 -6.608 -26.153 1.00 93.06 95 ILE A O 1
ATOM 758 N N . VAL A 1 96 ? 21.290 -4.881 -27.458 1.00 93.75 96 VAL A N 1
ATOM 759 C CA . VAL A 1 96 ? 20.928 -3.993 -26.346 1.00 93.75 96 VAL A CA 1
ATOM 760 C C . VAL A 1 96 ? 19.701 -4.525 -25.598 1.00 93.75 96 VAL A C 1
ATOM 762 O O . VAL A 1 96 ? 19.695 -4.490 -24.365 1.00 93.75 96 VAL A O 1
ATOM 765 N N . ALA A 1 97 ? 18.695 -5.039 -26.310 1.00 94.56 97 ALA A N 1
ATOM 766 C CA . ALA A 1 97 ? 17.510 -5.667 -25.724 1.00 94.56 97 ALA A CA 1
ATOM 767 C C . ALA A 1 97 ? 17.884 -6.873 -24.854 1.00 94.56 97 ALA A C 1
ATOM 769 O O . ALA A 1 97 ? 17.484 -6.942 -23.693 1.00 94.56 97 ALA A O 1
ATOM 770 N N . GLU A 1 98 ? 18.747 -7.757 -25.360 1.00 93.69 98 GLU A N 1
ATOM 771 C CA . GLU A 1 98 ? 19.224 -8.925 -24.611 1.00 93.69 98 GLU A CA 1
ATOM 772 C C . GLU A 1 98 ? 19.994 -8.549 -23.334 1.00 93.69 98 GLU A C 1
ATOM 774 O O . GLU A 1 98 ? 19.773 -9.142 -22.279 1.00 93.69 98 GLU A O 1
ATOM 779 N N . ILE A 1 99 ? 20.883 -7.551 -23.399 1.00 92.25 99 ILE A N 1
ATOM 780 C CA . ILE A 1 99 ? 21.728 -7.159 -22.256 1.00 92.25 99 ILE A CA 1
ATOM 781 C C . ILE A 1 99 ? 20.935 -6.381 -21.198 1.00 92.25 99 ILE A C 1
ATOM 783 O O . ILE A 1 99 ? 21.164 -6.548 -19.999 1.00 92.25 99 ILE A O 1
ATOM 787 N N . SER A 1 100 ? 20.049 -5.483 -21.632 1.00 92.19 100 SER A N 1
ATOM 788 C CA . SER A 1 100 ? 19.286 -4.616 -20.726 1.00 92.19 100 SER A CA 1
ATOM 789 C C . SER A 1 100 ? 18.020 -5.273 -20.180 1.00 92.19 100 SER A C 1
ATOM 791 O O . SER A 1 100 ? 17.513 -4.823 -19.155 1.00 92.19 100 SER A O 1
ATOM 793 N N . GLY A 1 101 ? 17.517 -6.322 -20.838 1.00 93.12 101 GLY A N 1
ATOM 794 C CA . GLY A 1 101 ? 16.241 -6.956 -20.508 1.00 93.12 101 GLY A CA 1
ATOM 795 C C . GLY A 1 101 ? 15.016 -6.133 -20.920 1.00 93.12 101 GLY A C 1
ATOM 796 O O . GLY A 1 101 ? 13.905 -6.468 -20.517 1.00 93.12 101 GLY A O 1
ATOM 797 N N . LEU A 1 102 ? 15.205 -5.062 -21.698 1.00 94.50 102 LEU A N 1
ATOM 798 C CA . LEU A 1 102 ? 14.125 -4.264 -22.279 1.00 94.50 102 LEU A CA 1
ATOM 799 C C . LEU A 1 102 ? 13.725 -4.817 -23.646 1.00 94.50 102 LEU A C 1
ATOM 801 O O . LEU A 1 102 ? 14.546 -5.361 -24.381 1.00 94.50 102 LEU A O 1
ATOM 805 N N . SER A 1 103 ? 12.469 -4.613 -24.027 1.00 94.88 103 SER A N 1
ATOM 806 C CA . SER A 1 103 ? 12.020 -4.888 -25.389 1.00 94.88 103 SER A CA 1
ATOM 807 C C . SER A 1 103 ? 12.632 -3.902 -26.388 1.00 94.88 103 SER A C 1
ATOM 809 O O . SER A 1 103 ? 12.915 -2.741 -26.075 1.00 94.88 103 SER A O 1
ATOM 811 N N . GLU A 1 104 ? 12.771 -4.329 -27.645 1.00 91.69 104 GLU A N 1
ATOM 812 C CA . GLU A 1 104 ? 13.216 -3.426 -28.710 1.00 91.69 104 GLU A CA 1
ATOM 813 C C . GLU A 1 104 ? 12.287 -2.215 -28.875 1.00 91.69 104 GLU A C 1
ATOM 815 O O . GLU A 1 104 ? 12.735 -1.138 -29.260 1.00 91.69 104 GLU A O 1
ATOM 820 N N . GLU A 1 105 ? 10.989 -2.368 -28.596 1.00 92.00 105 GLU A N 1
ATOM 821 C CA . GLU A 1 105 ? 10.034 -1.260 -28.629 1.00 92.00 105 GLU A CA 1
ATOM 822 C C . GLU A 1 105 ? 10.331 -0.218 -27.551 1.00 92.00 105 GLU A C 1
ATOM 824 O O . GLU A 1 105 ? 10.319 0.977 -27.842 1.00 92.00 105 GLU A O 1
ATOM 829 N N . GLU A 1 106 ? 10.622 -0.648 -26.322 1.00 92.06 106 GLU A N 1
ATOM 830 C CA . GLU A 1 106 ? 11.020 0.248 -25.233 1.00 92.06 106 GLU A CA 1
ATOM 831 C C . GLU A 1 106 ? 12.323 0.969 -25.572 1.00 92.06 106 GLU A C 1
ATOM 833 O O . GLU A 1 106 ? 12.417 2.184 -25.406 1.00 92.06 106 GLU A O 1
ATOM 838 N N . ILE A 1 107 ? 13.294 0.256 -26.143 1.00 91.62 107 ILE A N 1
ATOM 839 C CA . ILE A 1 107 ? 14.559 0.846 -26.595 1.00 91.62 107 ILE A CA 1
ATOM 840 C C . ILE A 1 107 ? 14.327 1.858 -27.726 1.00 91.62 107 ILE A C 1
ATOM 842 O O . ILE A 1 107 ? 14.870 2.962 -27.688 1.00 91.62 107 ILE A O 1
ATOM 846 N N . ARG A 1 108 ? 13.464 1.550 -28.702 1.00 89.94 108 ARG A N 1
ATOM 847 C CA . ARG A 1 108 ? 13.077 2.497 -29.764 1.00 89.94 108 ARG A CA 1
ATOM 848 C C . ARG A 1 108 ? 12.344 3.721 -29.211 1.00 89.94 108 ARG A C 1
ATOM 850 O O . ARG A 1 108 ? 12.556 4.820 -29.711 1.00 89.94 108 ARG A O 1
ATOM 857 N N . ARG A 1 109 ? 11.527 3.575 -28.162 1.00 90.25 109 ARG A N 1
ATOM 858 C CA . ARG A 1 109 ? 10.898 4.720 -27.473 1.00 90.25 109 ARG A CA 1
ATOM 859 C C . ARG A 1 109 ? 11.919 5.579 -26.734 1.00 90.25 109 ARG A C 1
ATOM 861 O O . ARG A 1 109 ? 11.764 6.794 -26.717 1.00 90.25 109 ARG A O 1
ATOM 868 N N . 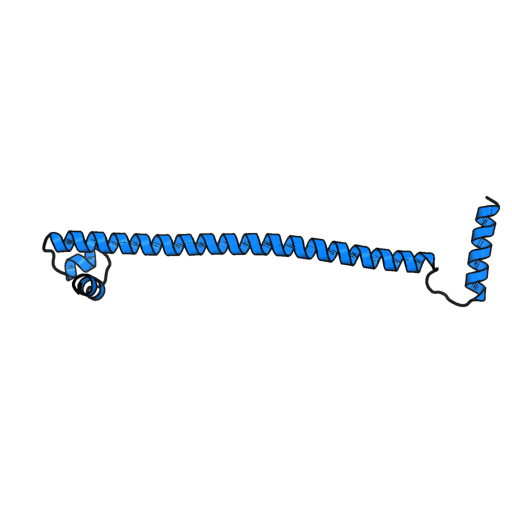LEU A 1 110 ? 12.976 4.983 -26.177 1.00 85.88 110 LEU A N 1
ATOM 869 C CA . LEU A 1 110 ? 14.089 5.739 -25.591 1.00 85.88 110 LEU A CA 1
ATOM 870 C C . LEU A 1 110 ? 14.850 6.578 -26.635 1.00 85.88 110 LEU A C 1
ATOM 872 O O . LEU A 1 110 ? 15.474 7.561 -26.246 1.00 85.88 110 LEU A O 1
ATOM 876 N N . LEU A 1 111 ? 14.789 6.210 -27.922 1.00 72.06 111 LEU A N 1
ATOM 877 C CA . LEU A 1 111 ? 15.350 6.966 -29.054 1.00 72.06 111 LEU A CA 1
ATOM 878 C C . LEU A 1 111 ? 14.406 8.052 -29.598 1.00 72.06 111 LEU A C 1
ATOM 880 O O . LEU A 1 111 ? 14.846 8.911 -30.357 1.00 72.06 111 LEU A O 1
ATOM 884 N N . ALA A 1 112 ? 13.116 8.012 -29.255 1.00 75.25 112 ALA A N 1
ATOM 885 C CA . ALA A 1 112 ? 12.094 8.899 -29.815 1.00 75.25 112 ALA A CA 1
ATOM 886 C C . ALA A 1 112 ? 12.024 10.292 -29.147 1.00 75.25 112 ALA A C 1
ATOM 888 O O . ALA A 1 112 ? 11.062 11.030 -29.375 1.00 75.25 112 ALA A O 1
ATOM 889 N N . HIS A 1 113 ? 13.030 10.660 -28.345 1.00 55.16 113 HIS A N 1
ATOM 890 C CA . HIS A 1 113 ? 13.157 11.958 -27.676 1.00 55.16 113 HIS A CA 1
ATOM 891 C C . HIS A 1 113 ? 14.564 12.534 -27.814 1.00 55.16 113 HIS A C 1
ATOM 893 O O . HIS A 1 113 ? 15.531 11.799 -27.514 1.00 55.16 113 HIS A O 1
#

Sequence (113 aa):
EELEQQLWQDIETIEGETQMPYVTSVERLAIQKGLQQGRQEGRQEGRQKGWQEGRREGRQEGIQLGKEKGLQEGEYKKAVEVARAAMAKGMDIGIVAEISGLSEEEIRRLLAH

Foldseek 3Di:
DVVVVVVVVVVVVVCVVVVDPDADPVRVVVVVVVVVVCVVVVVVVVVVVVVVVVVVVVVVVVVVVCVVVVVVVVLLVQLVVQLVVCVVVVDDLVVSCVRSVHDSVVSVVVVVD

Organism: NCBI:txid2126340

pLDDT: mean 86.63, st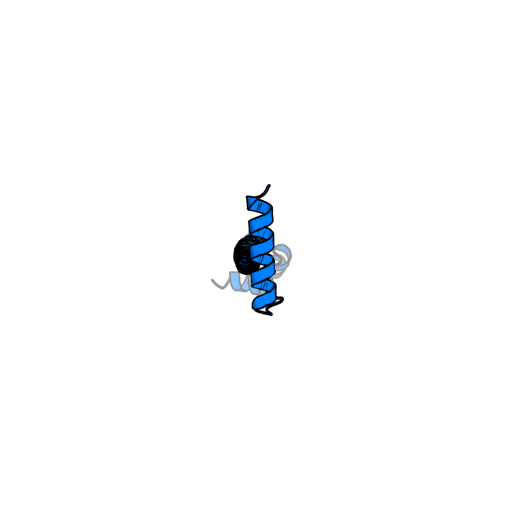d 13.73, range [50.47, 98.06]

Secondary structure (DSSP, 8-state):
-HHHHHHHHHHHHHHHHTT--S--HHHHHHHHHHHHHHHHHHHHHHHHHHHHHHHHHHHHHHHHHHHHHHHHHHHHHHHHHHHHHHHHTT--HHHHHHHH---HHHHHHHH--